Protein AF-A0A5J4X8M1-F1 (afdb_monomer_lite)

Organism: NCBI:txid222440

Foldseek 3Di:
DDWDDPDVVDTDDDDDDDDDPCPDDPVVVVVVQVVLVVVVVCCCPVPVVQFFDVVQWDWDDDDSNDTDIHGDDDPVCVVVRDTHTDD

Structure (mmCIF, N/CA/C/O backbone):
data_AF-A0A5J4X8M1-F1
#
_entry.id   AF-A0A5J4X8M1-F1
#
loop_
_atom_site.group_PDB
_atom_site.id
_atom_site.type_symbol
_atom_site.label_atom_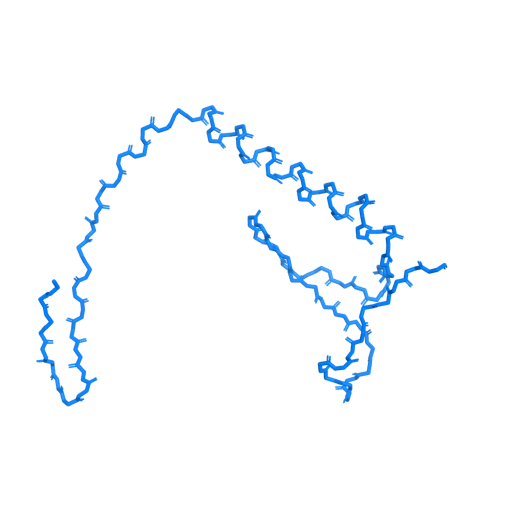id
_atom_site.label_alt_id
_atom_site.label_comp_id
_atom_site.label_asym_id
_atom_site.label_entity_id
_atom_site.label_seq_id
_atom_site.pdbx_PDB_ins_code
_atom_site.Cartn_x
_atom_site.Cartn_y
_atom_site.Cartn_z
_atom_site.occupancy
_atom_site.B_iso_or_equiv
_atom_site.auth_seq_id
_atom_site.auth_comp_id
_atom_site.auth_asym_id
_atom_site.auth_atom_id
_atom_site.pdbx_PDB_model_num
ATOM 1 N N . MET A 1 1 ? -1.718 -22.469 -31.701 1.00 54.88 1 MET A N 1
ATOM 2 C CA . MET A 1 1 ? -1.693 -23.347 -30.517 1.00 54.88 1 MET A CA 1
ATOM 3 C C . MET A 1 1 ? -1.958 -24.740 -31.029 1.00 54.88 1 MET A C 1
ATOM 5 O O . MET A 1 1 ? -2.894 -24.902 -31.799 1.00 54.88 1 MET A O 1
ATOM 9 N N . ASP A 1 2 ? -1.040 -25.659 -30.758 1.00 58.41 2 ASP A N 1
ATOM 10 C CA . ASP A 1 2 ? -1.098 -27.036 -31.247 1.00 58.41 2 ASP A CA 1
ATOM 11 C C . ASP A 1 2 ? -1.447 -27.894 -30.026 1.00 58.41 2 ASP A C 1
ATOM 13 O O . ASP A 1 2 ? -0.582 -28.194 -29.201 1.00 58.41 2 ASP A O 1
ATOM 17 N N . ASP A 1 3 ? -2.742 -28.133 -29.825 1.00 63.28 3 ASP A N 1
ATOM 18 C CA . ASP A 1 3 ? -3.263 -28.762 -28.612 1.00 63.28 3 ASP A CA 1
ATOM 19 C C . ASP A 1 3 ? -3.256 -30.283 -28.793 1.00 63.28 3 ASP A C 1
ATOM 21 O O . ASP A 1 3 ? -4.113 -30.865 -29.462 1.00 63.28 3 ASP A O 1
ATOM 25 N N . GLN A 1 4 ? -2.273 -30.954 -28.193 1.00 73.56 4 GLN A N 1
ATOM 26 C CA . GLN A 1 4 ? -2.216 -32.414 -28.204 1.00 73.56 4 GLN A CA 1
ATOM 27 C C . GLN A 1 4 ? -3.153 -32.963 -27.117 1.00 73.56 4 GLN A C 1
ATOM 29 O O . GLN A 1 4 ? -2.873 -32.840 -25.921 1.00 73.56 4 GLN A O 1
ATOM 34 N N . LYS A 1 5 ? -4.278 -33.574 -27.521 1.00 79.94 5 LYS A N 1
ATOM 35 C CA . LYS A 1 5 ? -5.212 -34.243 -26.596 1.00 79.94 5 LYS A CA 1
ATOM 36 C C . LYS A 1 5 ? -4.523 -35.463 -25.968 1.00 79.94 5 LYS A C 1
ATOM 38 O O . LYS A 1 5 ? -4.113 -36.376 -26.683 1.00 79.94 5 LYS A O 1
ATOM 43 N N . LEU A 1 6 ? -4.393 -35.468 -24.640 1.00 80.88 6 LEU A N 1
ATOM 44 C CA . LEU A 1 6 ? -3.773 -36.552 -23.863 1.00 80.88 6 LEU A CA 1
ATOM 45 C C . LEU A 1 6 ? -4.813 -37.508 -23.251 1.00 80.88 6 LEU A C 1
ATOM 47 O O . LEU A 1 6 ? -4.475 -38.647 -22.938 1.00 80.88 6 LEU A O 1
ATOM 51 N N . GLY A 1 7 ? -6.068 -37.071 -23.101 1.00 84.19 7 GLY A N 1
ATOM 52 C CA . GLY A 1 7 ? -7.175 -37.862 -22.552 1.00 84.19 7 GLY A CA 1
ATOM 53 C C . GLY A 1 7 ? -8.509 -37.119 -22.641 1.00 84.19 7 GLY A C 1
ATOM 54 O O . GLY A 1 7 ? -8.574 -36.043 -23.239 1.00 84.19 7 GLY A O 1
ATOM 55 N N . ASP A 1 8 ? -9.577 -37.676 -22.068 1.00 80.81 8 ASP A N 1
ATOM 56 C CA . ASP A 1 8 ? -10.851 -36.957 -21.954 1.00 80.81 8 ASP A CA 1
ATOM 57 C C . ASP A 1 8 ? -10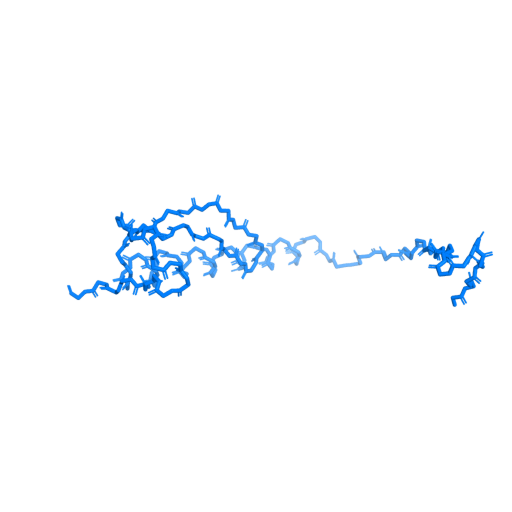.681 -35.754 -21.021 1.00 80.81 8 ASP A C 1
ATOM 59 O O . ASP A 1 8 ? -10.177 -35.883 -19.910 1.00 80.81 8 ASP A O 1
ATOM 63 N N . ASP A 1 9 ? -11.007 -34.571 -21.543 1.00 80.75 9 ASP A N 1
ATOM 64 C CA . ASP A 1 9 ? -10.826 -33.256 -20.916 1.00 80.75 9 ASP A CA 1
ATOM 65 C C . ASP A 1 9 ? -9.389 -32.879 -20.495 1.00 80.75 9 ASP A C 1
ATOM 67 O O . ASP A 1 9 ? -9.190 -31.896 -19.782 1.00 80.75 9 ASP A O 1
ATOM 71 N N . VAL A 1 10 ? -8.361 -33.590 -20.983 1.00 75.56 10 VAL A N 1
ATOM 72 C CA . VAL A 1 10 ? -6.946 -33.281 -20.701 1.00 75.56 10 VAL A CA 1
ATOM 73 C C . VAL A 1 10 ? -6.186 -32.962 -21.988 1.00 75.56 10 VAL A C 1
ATOM 75 O O . VAL A 1 10 ? -6.033 -33.808 -22.876 1.00 75.56 10 VAL A O 1
ATOM 78 N N . TYR A 1 11 ? -5.641 -31.746 -22.052 1.00 83.69 11 TYR A N 1
ATOM 79 C CA . TYR A 1 11 ? -4.890 -31.222 -23.194 1.00 83.69 11 TYR A CA 1
ATOM 80 C C . TYR A 1 11 ? -3.501 -30.759 -22.757 1.00 83.69 11 TYR A C 1
ATOM 82 O O . TYR A 1 11 ? -3.353 -30.076 -21.742 1.00 83.69 11 TYR A O 1
ATOM 90 N N . ALA A 1 12 ? -2.475 -31.118 -23.529 1.00 80.69 12 ALA A N 1
ATOM 91 C CA . ALA A 1 12 ? -1.145 -30.553 -23.352 1.00 80.69 12 ALA A CA 1
ATOM 92 C C . ALA A 1 12 ? -1.070 -29.191 -24.042 1.00 80.69 12 ALA A C 1
ATOM 94 O O . ALA A 1 12 ? -1.140 -29.109 -25.267 1.00 80.69 12 ALA A O 1
ATOM 95 N N . VAL A 1 13 ? -0.870 -28.133 -23.256 1.00 76.75 13 VAL A N 1
ATOM 96 C CA . VAL A 1 13 ? -0.595 -26.793 -23.781 1.00 76.75 13 VAL A CA 1
ATOM 97 C C . VAL A 1 13 ? 0.912 -26.590 -23.814 1.00 76.75 13 VAL A C 1
ATOM 99 O O . VAL A 1 13 ? 1.575 -26.519 -22.778 1.00 76.75 13 VAL A O 1
ATOM 102 N N . LYS A 1 14 ? 1.472 -26.491 -25.020 1.00 71.88 14 LYS A N 1
ATOM 103 C CA . LYS A 1 14 ? 2.884 -26.159 -25.208 1.00 71.88 14 LYS A CA 1
ATOM 104 C C . LYS A 1 14 ? 3.042 -24.642 -25.279 1.00 71.88 14 LYS A C 1
ATOM 106 O O . LYS A 1 14 ? 2.694 -24.025 -26.283 1.00 71.88 14 LYS A O 1
ATOM 111 N N . MET A 1 15 ? 3.584 -24.040 -24.222 1.00 75.56 15 MET A N 1
ATOM 112 C CA . MET A 1 15 ? 4.037 -22.649 -24.272 1.00 75.56 15 MET A CA 1
ATOM 113 C C . MET A 1 15 ? 5.378 -22.580 -25.004 1.00 75.56 15 MET A C 1
ATOM 115 O O . MET A 1 15 ? 6.336 -23.260 -24.635 1.00 75.56 15 MET A O 1
ATOM 119 N N . TYR A 1 16 ? 5.448 -21.760 -26.049 1.00 77.00 16 TYR A N 1
ATOM 120 C CA . TYR A 1 16 ? 6.718 -21.399 -26.666 1.00 77.00 16 TYR A CA 1
ATOM 121 C C . TYR A 1 16 ? 7.299 -20.216 -25.888 1.00 77.00 16 TYR A C 1
ATOM 123 O O . TYR A 1 16 ? 6.591 -19.226 -25.705 1.00 77.00 16 TYR A O 1
ATOM 131 N N . PRO A 1 17 ? 8.551 -20.293 -25.408 1.00 72.25 17 PRO A N 1
ATOM 132 C CA . PRO A 1 17 ? 9.183 -19.150 -24.773 1.00 72.25 17 PRO A CA 1
ATOM 133 C C . PRO A 1 17 ? 9.403 -18.066 -25.831 1.00 72.25 17 PRO A C 1
ATOM 135 O O . PRO A 1 17 ? 10.256 -18.201 -26.708 1.00 72.25 17 PRO A O 1
ATOM 138 N N . GLU A 1 18 ? 8.615 -16.999 -25.765 1.00 78.38 18 GLU A N 1
ATOM 139 C CA . GLU A 1 18 ? 8.868 -15.797 -26.549 1.00 78.38 18 GLU A CA 1
ATOM 140 C C . GLU A 1 18 ? 10.006 -15.008 -25.899 1.00 78.38 18 GLU A C 1
ATOM 142 O O . GLU A 1 18 ? 9.984 -14.696 -24.707 1.00 78.38 18 GLU A O 1
ATOM 147 N N . THR A 1 19 ? 11.035 -14.689 -26.680 1.00 73.88 19 THR A N 1
ATOM 148 C CA . THR A 1 19 ? 12.158 -13.880 -26.213 1.00 73.88 19 THR A CA 1
ATOM 149 C C . THR A 1 19 ? 11.865 -12.402 -26.449 1.00 73.88 19 THR A C 1
ATOM 151 O O . THR A 1 19 ? 11.965 -11.888 -27.561 1.00 73.88 19 THR A O 1
ATOM 154 N N . CYS A 1 20 ? 11.533 -11.681 -25.379 1.00 76.00 20 CYS A N 1
ATOM 155 C CA . CYS A 1 20 ? 11.504 -10.224 -25.402 1.00 76.00 20 CYS A CA 1
ATOM 156 C C . CYS A 1 20 ? 12.902 -9.682 -25.080 1.00 76.00 20 CYS A C 1
ATOM 158 O O . CYS A 1 20 ? 13.436 -9.910 -23.999 1.00 76.00 20 CYS A O 1
ATOM 160 N N . ALA A 1 21 ? 13.499 -8.933 -26.009 1.00 77.75 21 ALA A N 1
ATOM 161 C CA . ALA A 1 21 ? 14.831 -8.352 -25.827 1.00 77.75 21 ALA A CA 1
ATOM 162 C C . ALA A 1 21 ? 14.868 -7.149 -24.858 1.00 77.75 21 ALA A C 1
ATOM 164 O O . ALA A 1 21 ? 15.929 -6.547 -24.731 1.00 77.75 21 ALA A O 1
ATOM 165 N N . CYS A 1 22 ? 13.728 -6.764 -24.254 1.00 68.38 22 CYS A N 1
ATOM 166 C CA . CYS A 1 22 ? 13.549 -5.640 -23.320 1.00 68.38 22 CYS A CA 1
ATOM 167 C C . CYS A 1 22 ? 14.554 -4.494 -23.549 1.00 68.38 22 CYS A C 1
ATOM 169 O O . CYS A 1 22 ? 15.434 -4.249 -22.733 1.00 68.38 22 CYS A O 1
ATOM 171 N N . LYS A 1 23 ? 14.440 -3.795 -24.688 1.00 79.88 23 LYS A N 1
ATOM 172 C CA . LYS A 1 23 ? 15.404 -2.755 -25.115 1.00 79.88 23 LYS A CA 1
ATOM 173 C C . LYS A 1 23 ? 15.309 -1.444 -24.322 1.00 79.88 23 LYS A C 1
ATOM 175 O O . LYS A 1 23 ? 15.986 -0.475 -24.659 1.00 79.88 23 LYS A O 1
ATOM 180 N N . THR A 1 24 ? 14.438 -1.379 -23.319 1.00 80.94 24 THR A N 1
ATOM 181 C CA . THR A 1 24 ? 14.238 -0.182 -22.504 1.00 80.94 24 THR A CA 1
ATOM 182 C C . THR A 1 24 ? 15.522 0.126 -21.728 1.00 80.94 24 THR A C 1
ATOM 184 O O . THR A 1 24 ? 16.042 -0.766 -21.056 1.00 80.94 24 THR A O 1
ATOM 187 N N . PRO A 1 25 ? 16.055 1.362 -21.785 1.00 87.69 25 PRO A N 1
ATOM 188 C CA . PRO A 1 25 ? 17.247 1.718 -21.027 1.00 87.69 25 PRO A CA 1
ATOM 189 C C . PRO A 1 25 ? 17.043 1.480 -19.529 1.00 87.69 25 PRO A C 1
ATOM 191 O O . PRO A 1 25 ? 16.003 1.846 -18.979 1.00 87.69 25 PRO A O 1
ATOM 194 N N . LEU A 1 26 ? 18.059 0.934 -18.857 1.00 86.69 26 LEU A N 1
ATOM 195 C CA . LEU A 1 26 ? 17.997 0.604 -17.428 1.00 86.69 26 LEU A CA 1
ATOM 196 C C . LEU A 1 26 ? 17.585 1.816 -16.572 1.00 86.69 26 LEU A C 1
ATOM 198 O O . LEU A 1 26 ? 16.783 1.689 -15.654 1.00 86.69 26 LEU A O 1
ATOM 202 N N . ASN A 1 27 ? 18.054 3.011 -16.935 1.00 88.31 27 ASN A N 1
ATOM 203 C CA . ASN A 1 27 ? 17.714 4.264 -16.257 1.00 88.31 27 ASN A CA 1
ATOM 204 C C . ASN A 1 27 ? 16.209 4.573 -16.294 1.00 88.31 27 ASN A C 1
ATOM 206 O O . ASN A 1 27 ? 15.669 5.104 -15.328 1.00 88.31 27 ASN A O 1
ATOM 210 N N . VAL A 1 28 ? 15.526 4.236 -17.395 1.00 90.19 28 VAL A N 1
ATOM 211 C CA . VAL A 1 28 ? 14.074 4.429 -17.519 1.00 90.19 28 VAL A CA 1
ATOM 212 C C . VAL A 1 28 ? 13.346 3.450 -16.604 1.00 90.19 28 VAL A C 1
ATOM 214 O O . VAL A 1 28 ? 12.423 3.854 -15.906 1.00 90.19 28 VAL A O 1
ATOM 217 N N . ALA A 1 29 ? 13.792 2.191 -16.545 1.00 88.62 29 ALA A N 1
ATOM 218 C CA . ALA A 1 29 ? 13.222 1.202 -15.632 1.00 88.62 29 ALA A CA 1
ATOM 219 C C . ALA A 1 29 ? 13.384 1.620 -14.159 1.00 88.62 29 ALA A C 1
ATOM 221 O O . ALA A 1 29 ? 12.416 1.565 -13.404 1.00 88.62 29 ALA A O 1
ATOM 222 N N . TYR A 1 30 ? 14.567 2.113 -13.772 1.00 90.44 30 TYR A N 1
ATOM 223 C CA . TYR A 1 30 ? 14.802 2.660 -12.431 1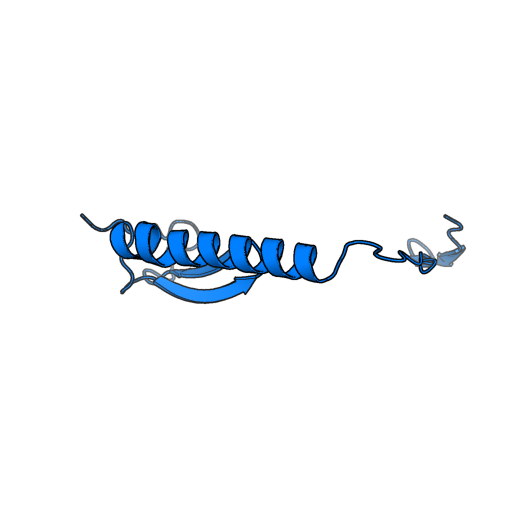.00 90.44 30 TYR A CA 1
ATOM 224 C C . TYR A 1 30 ? 13.887 3.844 -12.119 1.00 90.44 30 TYR A C 1
ATOM 226 O O . TYR A 1 30 ? 13.229 3.845 -11.084 1.00 90.44 30 TYR A O 1
ATOM 234 N N . PHE A 1 31 ? 13.791 4.819 -13.026 1.00 92.88 31 PHE A N 1
ATOM 235 C CA . PHE A 1 31 ? 12.952 5.997 -12.813 1.00 92.88 31 PHE A CA 1
ATOM 236 C C . PHE A 1 31 ? 11.468 5.640 -12.657 1.00 92.88 31 PHE A C 1
ATOM 238 O O . PHE A 1 31 ? 10.792 6.161 -11.771 1.00 92.88 31 PHE A O 1
ATOM 245 N N . VAL A 1 32 ? 10.960 4.731 -13.495 1.00 91.44 32 VAL A N 1
ATOM 246 C CA . VAL A 1 32 ? 9.568 4.265 -13.413 1.00 91.44 32 VAL A CA 1
ATOM 247 C C . VAL A 1 32 ? 9.314 3.561 -12.081 1.00 91.44 32 VAL A C 1
ATOM 249 O O . VAL A 1 32 ? 8.320 3.860 -11.420 1.00 91.44 32 VAL A O 1
ATOM 252 N N . LEU A 1 33 ? 10.223 2.675 -11.663 1.00 90.81 33 LEU A N 1
ATOM 253 C CA . LEU A 1 33 ? 10.097 1.942 -10.405 1.00 90.81 33 LEU A CA 1
ATOM 254 C C . LEU A 1 33 ? 10.152 2.873 -9.185 1.00 90.81 33 LEU A C 1
ATOM 256 O O . LEU A 1 33 ? 9.352 2.721 -8.263 1.00 90.81 33 LEU A O 1
ATOM 260 N N . ASP A 1 34 ? 11.059 3.847 -9.174 1.00 93.06 34 ASP A N 1
ATOM 261 C CA . ASP A 1 34 ? 11.184 4.798 -8.066 1.00 93.06 34 ASP A CA 1
ATOM 262 C C . ASP A 1 34 ? 9.972 5.728 -7.978 1.00 93.06 34 ASP A C 1
ATOM 264 O O . ASP A 1 34 ? 9.468 5.986 -6.883 1.00 93.06 34 ASP A O 1
ATOM 268 N N . ASN A 1 35 ? 9.440 6.173 -9.119 1.00 93.69 35 ASN A N 1
ATOM 269 C CA . ASN A 1 35 ? 8.206 6.950 -9.146 1.00 93.69 35 ASN A CA 1
ATOM 270 C C . ASN A 1 35 ? 7.012 6.124 -8.636 1.00 93.69 35 ASN A C 1
ATOM 272 O O . ASN A 1 35 ? 6.229 6.623 -7.829 1.00 93.69 35 ASN A O 1
ATOM 276 N N . ALA A 1 36 ? 6.887 4.856 -9.040 1.00 92.44 36 ALA A N 1
ATOM 277 C CA . ALA A 1 36 ? 5.839 3.968 -8.531 1.00 92.44 36 ALA A CA 1
ATOM 278 C C . ALA A 1 36 ? 5.931 3.802 -7.004 1.00 92.44 36 ALA A C 1
ATOM 280 O O . ALA A 1 36 ? 4.941 4.002 -6.299 1.00 92.44 36 ALA A O 1
ATOM 281 N N . LYS A 1 37 ? 7.137 3.553 -6.474 1.00 91.69 37 LYS A N 1
ATOM 282 C CA . LYS A 1 37 ? 7.382 3.480 -5.024 1.00 91.69 37 LYS A CA 1
ATOM 283 C C . LYS A 1 37 ? 7.030 4.782 -4.310 1.00 91.69 37 LYS A C 1
ATOM 285 O O . LYS A 1 37 ? 6.436 4.737 -3.234 1.00 91.69 37 LYS A O 1
ATOM 290 N N . TYR A 1 38 ? 7.364 5.934 -4.893 1.00 94.06 38 TYR A N 1
ATOM 291 C CA . TYR A 1 38 ? 7.008 7.232 -4.323 1.00 94.06 38 TYR A CA 1
ATOM 292 C C . TYR A 1 38 ? 5.492 7.371 -4.162 1.00 94.06 38 TYR A C 1
ATOM 294 O O . TYR A 1 38 ? 5.026 7.701 -3.072 1.00 94.06 38 TYR A O 1
ATOM 302 N N . TRP A 1 39 ? 4.717 7.070 -5.207 1.00 93.69 39 TRP A N 1
ATOM 303 C CA . TRP A 1 39 ? 3.256 7.145 -5.143 1.00 93.69 39 TRP A CA 1
ATOM 304 C C . TRP A 1 39 ? 2.659 6.140 -4.164 1.00 93.69 39 TRP A C 1
ATOM 306 O O . TRP A 1 39 ? 1.758 6.502 -3.407 1.00 93.69 39 TRP A O 1
ATOM 316 N N . TYR A 1 40 ? 3.201 4.925 -4.122 1.00 92.62 40 TYR A N 1
ATOM 317 C CA . TYR A 1 40 ? 2.775 3.887 -3.191 1.00 92.62 40 TYR A CA 1
ATOM 318 C C . TYR A 1 40 ? 2.959 4.327 -1.729 1.00 92.62 40 TYR A C 1
ATOM 320 O O . TYR A 1 40 ? 2.016 4.312 -0.936 1.00 92.62 40 TYR A O 1
ATOM 328 N N . LEU A 1 41 ? 4.152 4.819 -1.379 1.00 91.81 41 LEU A N 1
ATOM 329 C CA . LEU A 1 41 ? 4.433 5.327 -0.034 1.00 91.81 41 LEU A CA 1
ATOM 330 C C . LEU A 1 41 ? 3.616 6.587 0.271 1.00 91.81 41 LEU A C 1
ATOM 332 O O . LEU A 1 41 ? 3.091 6.726 1.373 1.00 91.81 41 LEU A O 1
ATOM 336 N N . ASN A 1 42 ? 3.462 7.492 -0.697 1.00 94.62 42 ASN A N 1
ATOM 337 C CA . ASN A 1 42 ? 2.645 8.689 -0.534 1.00 94.62 42 ASN A CA 1
ATOM 338 C C . ASN A 1 42 ? 1.187 8.325 -0.210 1.00 94.62 42 ASN A C 1
ATOM 340 O O . ASN A 1 42 ? 0.609 8.881 0.721 1.00 94.62 42 ASN A O 1
ATOM 344 N N . PHE A 1 43 ? 0.607 7.352 -0.912 1.00 92.56 43 PHE A N 1
ATOM 345 C CA . PHE A 1 43 ? -0.741 6.870 -0.625 1.00 92.56 43 PHE A CA 1
ATOM 346 C C . PHE A 1 43 ? -0.850 6.286 0.792 1.00 92.56 43 PHE A C 1
ATOM 348 O O . PHE A 1 43 ? -1.756 6.653 1.538 1.00 92.56 43 PHE A O 1
ATOM 355 N N . ILE A 1 44 ? 0.104 5.456 1.222 1.00 91.00 44 ILE A N 1
ATOM 356 C CA . ILE A 1 44 ? 0.076 4.874 2.574 1.00 91.00 44 ILE A CA 1
ATOM 357 C C . ILE A 1 44 ? 0.237 5.955 3.653 1.00 91.00 44 ILE A C 1
ATOM 359 O O . ILE A 1 44 ? -0.605 6.095 4.539 1.00 91.00 44 ILE A O 1
ATOM 363 N N . TYR A 1 45 ? 1.291 6.764 3.587 1.00 91.88 45 TYR A N 1
ATOM 364 C CA . TYR A 1 45 ? 1.604 7.695 4.672 1.00 91.88 45 TYR A CA 1
ATOM 365 C C . TYR A 1 45 ? 0.726 8.948 4.672 1.00 91.88 45 TYR A C 1
ATOM 367 O O . TYR A 1 45 ? 0.360 9.435 5.744 1.00 91.88 45 TYR A O 1
ATOM 375 N N . ASN A 1 46 ? 0.392 9.495 3.500 1.00 94.44 46 ASN A N 1
ATOM 376 C CA . ASN A 1 46 ? -0.340 10.759 3.417 1.00 94.44 46 ASN A CA 1
ATOM 377 C C . ASN A 1 46 ? -1.848 10.599 3.254 1.00 94.44 46 ASN A C 1
ATOM 379 O O . ASN A 1 46 ? -2.554 11.548 3.597 1.00 94.44 46 ASN A O 1
ATOM 383 N N . PHE A 1 47 ? -2.336 9.449 2.788 1.00 92.25 47 PHE A N 1
ATOM 384 C CA . PHE A 1 47 ? -3.766 9.153 2.739 1.00 92.25 47 PHE A CA 1
ATOM 385 C C . PHE A 1 47 ? -4.151 8.109 3.791 1.00 92.25 47 PHE A C 1
ATOM 387 O O . PHE A 1 47 ? -4.847 8.465 4.740 1.00 92.25 47 PHE A O 1
ATOM 394 N N . MET A 1 48 ? -3.655 6.868 3.704 1.00 91.75 48 MET A N 1
ATOM 395 C CA . MET A 1 48 ? -4.134 5.774 4.564 1.00 91.75 48 MET A CA 1
ATOM 396 C C . MET A 1 48 ? -3.955 6.079 6.055 1.00 91.75 48 MET A C 1
ATOM 398 O O . MET A 1 48 ? -4.931 6.058 6.796 1.00 91.75 48 MET A O 1
ATOM 402 N N . ASN A 1 49 ? -2.749 6.461 6.487 1.00 90.69 49 ASN A N 1
ATOM 403 C CA . ASN A 1 49 ? -2.465 6.743 7.901 1.00 90.69 49 ASN A CA 1
ATOM 404 C C . ASN A 1 49 ? -3.260 7.927 8.475 1.00 90.69 49 ASN A C 1
ATOM 406 O O . ASN A 1 49 ? -3.388 8.052 9.694 1.00 90.69 49 ASN A O 1
ATOM 410 N N . LYS A 1 50 ? -3.737 8.839 7.619 1.00 91.81 50 LYS A N 1
ATOM 411 C CA . LYS A 1 50 ? -4.532 9.999 8.046 1.00 91.81 50 LYS A CA 1
ATOM 412 C C . LYS A 1 50 ? -6.023 9.697 8.030 1.00 91.81 50 LYS A C 1
ATOM 414 O O . LYS A 1 50 ? -6.742 10.186 8.893 1.00 91.81 50 LYS A O 1
ATOM 419 N N . CYS A 1 51 ? -6.474 8.926 7.046 1.00 90.88 51 CYS A N 1
ATOM 420 C CA . CYS A 1 51 ? -7.884 8.656 6.815 1.00 90.88 51 CYS A CA 1
ATOM 421 C C . CYS A 1 51 ? -8.383 7.416 7.556 1.00 90.88 51 CYS A C 1
ATOM 423 O O . CYS A 1 51 ? -9.560 7.382 7.894 1.00 90.88 51 CYS A O 1
ATOM 425 N N . PHE A 1 52 ? -7.535 6.424 7.823 1.00 90.56 52 PHE A N 1
ATOM 426 C CA . PHE A 1 52 ? -7.932 5.159 8.440 1.00 90.56 52 PHE A CA 1
ATOM 427 C C . PHE A 1 52 ? -7.388 4.988 9.855 1.00 90.56 52 PHE A C 1
ATOM 429 O O . PHE A 1 52 ? -6.361 5.554 10.239 1.00 90.56 52 PHE A O 1
ATOM 436 N N . ASP A 1 53 ? -8.098 4.176 10.633 1.00 90.81 53 ASP A N 1
ATOM 437 C CA . ASP A 1 53 ? -7.639 3.727 11.938 1.00 90.81 53 ASP A CA 1
ATOM 438 C C . ASP A 1 53 ? -6.574 2.627 11.794 1.00 90.81 53 ASP A C 1
ATOM 440 O O . ASP A 1 53 ? -6.875 1.444 11.616 1.00 90.81 53 ASP A O 1
ATOM 444 N N . MET A 1 54 ? -5.306 3.034 11.864 1.00 89.12 54 MET A N 1
ATOM 445 C CA . MET A 1 54 ? -4.159 2.131 11.743 1.00 89.12 54 MET A CA 1
ATOM 446 C C . MET A 1 54 ? -3.999 1.181 12.936 1.00 89.12 54 MET A C 1
ATOM 448 O O . MET A 1 54 ? -3.309 0.179 12.795 1.00 89.12 54 MET A O 1
ATOM 452 N N . ASP A 1 55 ? -4.665 1.421 14.073 1.00 90.69 55 ASP A N 1
ATOM 453 C CA . ASP A 1 55 ? -4.685 0.452 15.181 1.00 90.69 55 ASP A CA 1
ATOM 454 C C . ASP A 1 55 ? -5.571 -0.758 14.843 1.00 90.69 55 ASP A C 1
ATOM 456 O O . ASP A 1 55 ? -5.443 -1.835 15.433 1.00 90.69 55 ASP A O 1
ATOM 460 N N . LYS A 1 56 ? -6.470 -0.594 13.864 1.00 90.25 56 LYS A N 1
ATOM 461 C CA . LYS A 1 56 ? -7.346 -1.650 13.356 1.00 90.25 56 LYS A CA 1
ATOM 462 C C . LYS A 1 56 ? -6.827 -2.320 12.089 1.00 90.25 56 LYS A C 1
ATOM 464 O O . LYS A 1 56 ? -7.343 -3.389 11.756 1.00 90.25 56 LYS A O 1
ATOM 469 N N . LEU A 1 57 ? -5.841 -1.729 11.412 1.00 90.56 57 LEU A N 1
ATOM 470 C CA . LEU A 1 57 ? -5.283 -2.208 10.149 1.00 90.56 57 LEU A CA 1
ATOM 471 C C . LEU A 1 57 ? -3.848 -2.699 10.311 1.00 90.56 57 LEU A C 1
ATOM 473 O O . LEU A 1 57 ? -2.961 -1.947 10.699 1.00 90.56 57 LEU A O 1
ATOM 477 N N . HIS A 1 58 ? -3.599 -3.945 9.918 1.00 90.56 58 HIS A N 1
ATOM 478 C CA . HIS A 1 58 ? -2.260 -4.523 9.907 1.00 90.56 58 HIS A CA 1
ATOM 479 C C . HIS A 1 58 ? -1.820 -4.816 8.473 1.00 90.56 58 HIS A C 1
ATOM 481 O O . HIS A 1 58 ? -2.501 -5.536 7.743 1.00 90.56 58 HIS A O 1
ATOM 487 N N . PHE A 1 59 ? -0.677 -4.266 8.064 1.00 90.62 59 PHE A N 1
ATOM 488 C CA . PHE A 1 59 ? -0.100 -4.546 6.750 1.00 90.62 59 PHE A CA 1
ATOM 489 C C . PHE A 1 59 ? 0.339 -6.011 6.672 1.00 90.62 59 PHE A C 1
ATOM 491 O O . PHE A 1 59 ? 1.040 -6.493 7.561 1.00 90.62 59 PHE A O 1
ATOM 498 N N . VAL A 1 60 ? -0.083 -6.724 5.629 1.00 93.31 60 VAL A N 1
ATOM 499 C CA . VAL A 1 60 ? 0.270 -8.138 5.429 1.00 93.31 60 VAL A CA 1
ATOM 500 C C . VAL A 1 60 ? 1.350 -8.251 4.366 1.00 93.31 60 VAL A C 1
ATOM 502 O O . VAL A 1 60 ? 2.439 -8.751 4.632 1.00 93.31 60 VAL A O 1
ATOM 505 N N . GLU A 1 61 ? 1.050 -7.755 3.173 1.00 92.81 61 GLU A N 1
ATOM 506 C CA . GLU A 1 61 ? 1.918 -7.844 2.006 1.00 92.81 61 GLU A CA 1
ATOM 507 C C . GLU A 1 61 ? 1.564 -6.726 1.027 1.00 92.81 61 GLU A C 1
ATOM 509 O O . GLU A 1 61 ? 0.441 -6.227 1.020 1.00 92.81 61 GLU A O 1
ATOM 514 N N . GLY A 1 62 ? 2.512 -6.330 0.188 1.00 88.00 62 GLY A N 1
ATOM 515 C CA . GLY A 1 62 ? 2.250 -5.450 -0.941 1.00 88.00 62 GLY A CA 1
ATOM 516 C C . GLY A 1 62 ? 3.088 -5.851 -2.142 1.00 88.00 62 GLY A C 1
ATOM 517 O O . GLY A 1 62 ? 4.216 -6.313 -1.981 1.00 88.00 62 GLY A O 1
ATOM 518 N N . ASP A 1 63 ? 2.520 -5.647 -3.323 1.00 86.88 63 ASP A N 1
ATOM 519 C CA . ASP A 1 63 ? 3.170 -5.793 -4.623 1.00 86.88 63 ASP A CA 1
ATOM 520 C C . ASP A 1 63 ? 3.197 -4.420 -5.331 1.00 86.88 63 ASP A C 1
ATOM 522 O O . A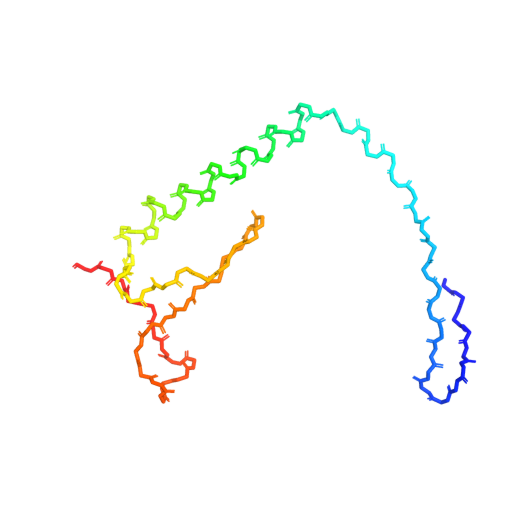SP A 1 63 ? 2.836 -3.391 -4.757 1.00 86.88 63 ASP A O 1
ATOM 526 N N . THR A 1 64 ? 3.650 -4.396 -6.581 1.00 81.38 64 THR A N 1
ATOM 527 C CA . THR A 1 64 ? 3.949 -3.229 -7.417 1.00 81.38 64 THR A CA 1
ATOM 528 C C . THR A 1 64 ? 2.868 -2.145 -7.369 1.00 81.38 64 THR A C 1
ATOM 530 O O . THR A 1 64 ? 3.197 -0.960 -7.314 1.00 81.38 64 THR A O 1
ATOM 533 N N . ASP A 1 65 ? 1.593 -2.527 -7.370 1.00 84.31 65 ASP A N 1
ATOM 534 C CA . ASP A 1 65 ? 0.442 -1.621 -7.409 1.00 84.31 65 ASP A CA 1
ATOM 535 C C . ASP A 1 65 ? -0.695 -2.017 -6.448 1.00 84.31 65 ASP A C 1
ATOM 537 O O . ASP A 1 65 ? -1.783 -1.441 -6.503 1.00 84.31 65 ASP A O 1
ATOM 541 N N . SER A 1 66 ? -0.461 -2.972 -5.545 1.00 89.44 66 SER A N 1
ATOM 542 C CA . SER A 1 66 ? -1.492 -3.499 -4.646 1.00 89.44 66 SER A CA 1
ATOM 543 C C . SER A 1 66 ? -0.958 -3.788 -3.247 1.00 89.44 66 SER A C 1
ATOM 545 O O . SER A 1 66 ? 0.237 -3.973 -3.038 1.00 89.44 66 SER A O 1
ATOM 547 N N . ALA A 1 67 ? -1.860 -3.801 -2.267 1.00 90.75 67 ALA A N 1
ATOM 548 C CA . ALA A 1 67 ? -1.533 -4.021 -0.866 1.00 90.75 67 ALA A CA 1
ATOM 549 C C . ALA A 1 67 ? -2.629 -4.840 -0.183 1.00 90.75 67 ALA A C 1
ATOM 551 O O . ALA A 1 67 ? -3.813 -4.516 -0.300 1.00 90.75 67 ALA A O 1
ATOM 552 N N . TYR A 1 68 ? -2.232 -5.847 0.583 1.00 91.44 68 TYR A N 1
ATOM 553 C CA . TYR A 1 68 ? -3.097 -6.642 1.440 1.00 91.44 68 TYR A CA 1
ATOM 554 C C . TYR A 1 68 ? -2.989 -6.160 2.885 1.00 91.44 68 TYR A C 1
ATOM 556 O O . TYR A 1 68 ? -1.901 -6.046 3.457 1.00 91.44 68 TYR A O 1
ATOM 564 N N . TRP A 1 69 ? -4.148 -5.907 3.484 1.00 91.06 69 TRP A N 1
ATOM 565 C CA . TRP A 1 69 ? -4.280 -5.451 4.861 1.00 91.06 69 TRP A CA 1
ATOM 566 C C . TRP A 1 69 ? -5.250 -6.358 5.604 1.00 91.06 69 TRP A C 1
ATOM 568 O O . TRP A 1 69 ? -6.331 -6.667 5.103 1.00 91.06 69 TRP A O 1
ATOM 578 N N . ALA A 1 70 ? -4.876 -6.757 6.813 1.00 90.44 70 ALA A N 1
ATOM 579 C CA . ALA A 1 70 ? -5.782 -7.414 7.737 1.00 90.44 70 ALA A CA 1
ATOM 580 C C . ALA A 1 70 ? -6.554 -6.348 8.521 1.00 90.44 70 ALA A C 1
ATOM 582 O O . ALA A 1 70 ? -5.963 -5.407 9.053 1.00 90.44 70 ALA A O 1
ATOM 583 N N . VAL A 1 71 ? -7.876 -6.506 8.591 1.00 90.25 71 VAL A N 1
ATOM 584 C CA . VAL A 1 71 ? -8.777 -5.613 9.327 1.00 90.25 71 VAL A CA 1
ATOM 585 C C . VAL A 1 71 ? -9.220 -6.322 10.599 1.00 90.25 71 VAL A C 1
ATOM 587 O O . VAL A 1 71 ? -9.810 -7.398 10.532 1.00 90.25 71 VAL A O 1
ATOM 590 N N . SER A 1 72 ? -8.954 -5.732 11.761 1.00 89.44 72 SER A N 1
ATOM 591 C CA . SER A 1 72 ? -9.397 -6.297 13.038 1.00 89.44 72 SER A CA 1
ATOM 592 C C . SER A 1 72 ? -10.842 -5.911 13.373 1.00 89.44 72 SER A C 1
ATOM 594 O O . SER A 1 72 ? -11.286 -4.786 13.128 1.00 89.44 72 SER A O 1
ATOM 596 N N . GLY A 1 73 ? -11.568 -6.845 13.989 1.00 88.81 73 GLY A N 1
ATOM 597 C CA . GLY A 1 73 ? -12.896 -6.643 14.566 1.00 88.81 73 GLY A CA 1
ATOM 598 C C . GLY A 1 73 ? -13.617 -7.960 14.816 1.00 88.81 73 GLY A C 1
ATOM 599 O O . GLY A 1 73 ? -13.039 -8.823 15.463 1.00 88.81 73 GLY A O 1
ATOM 600 N N . ASP A 1 74 ? -14.872 -8.091 14.387 1.00 89.69 74 ASP A N 1
ATOM 601 C CA . ASP A 1 74 ? -15.700 -9.255 14.723 1.00 89.69 74 ASP A CA 1
ATOM 602 C C . ASP A 1 74 ? -15.453 -10.409 13.743 1.00 89.69 74 ASP A C 1
ATOM 604 O O . ASP A 1 74 ? -15.7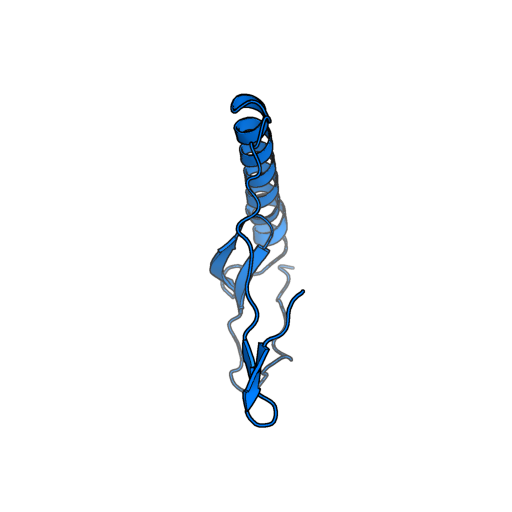12 -10.298 12.545 1.00 89.69 74 ASP A O 1
ATOM 608 N N . GLU A 1 75 ? -14.997 -11.544 14.272 1.00 87.12 75 GLU A N 1
ATOM 609 C CA . GLU A 1 75 ? -14.759 -12.777 13.513 1.00 87.12 75 GLU A CA 1
ATOM 610 C C . GLU A 1 75 ? -16.019 -13.267 12.779 1.00 87.12 75 GLU A C 1
ATOM 612 O O . GLU A 1 75 ? -15.922 -13.879 11.714 1.00 87.12 75 GLU A O 1
ATOM 617 N N . ASN A 1 76 ? -17.211 -12.949 13.296 1.00 92.38 76 ASN A N 1
ATOM 618 C CA . ASN A 1 76 ? -18.489 -13.338 12.697 1.00 92.38 76 ASN A CA 1
ATOM 619 C C . ASN A 1 76 ? -18.993 -12.347 11.639 1.00 92.38 76 ASN A C 1
ATOM 621 O O . ASN A 1 76 ? -19.937 -12.659 10.908 1.00 92.38 76 ASN A O 1
ATOM 625 N N . ALA A 1 77 ? -18.395 -11.156 11.531 1.00 88.25 77 ALA A N 1
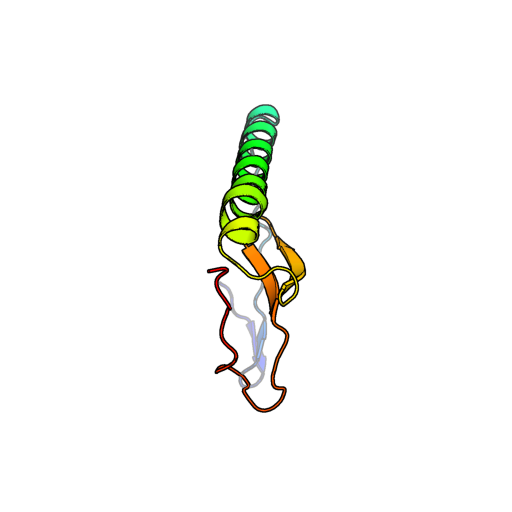ATOM 626 C CA . ALA A 1 77 ? -18.825 -10.154 10.557 1.00 88.25 77 ALA A CA 1
ATOM 627 C C . ALA A 1 77 ? -18.467 -10.555 9.116 1.00 88.25 77 ALA A C 1
ATOM 629 O O . ALA A 1 77 ? -19.148 -10.138 8.170 1.00 88.25 77 ALA A O 1
ATOM 630 N N . GLY A 1 78 ? -17.424 -11.374 8.932 1.00 86.12 78 GLY A N 1
ATOM 631 C CA . GLY A 1 78 ? -16.936 -11.786 7.617 1.00 86.12 78 GLY A CA 1
ATOM 632 C C . GLY A 1 78 ? -16.680 -10.576 6.711 1.00 86.12 78 GLY A C 1
ATOM 633 O O . GLY A 1 78 ? -16.046 -9.606 7.113 1.00 86.12 78 GLY A O 1
ATOM 634 N N . ILE A 1 79 ? -17.240 -10.587 5.497 1.00 84.44 79 ILE A N 1
ATOM 635 C CA . ILE A 1 79 ? -17.085 -9.482 4.529 1.00 84.44 79 ILE A CA 1
ATOM 636 C C . ILE A 1 79 ? -17.777 -8.172 4.943 1.00 84.44 79 ILE A C 1
ATOM 638 O O . ILE A 1 79 ? -17.585 -7.152 4.287 1.00 84.44 79 ILE A O 1
ATOM 642 N N . LYS A 1 80 ? -18.610 -8.181 5.994 1.00 86.06 80 LYS A N 1
ATOM 643 C CA . LYS A 1 80 ? -19.262 -6.969 6.520 1.00 86.06 80 LYS A CA 1
ATOM 644 C C . LYS A 1 80 ? -18.368 -6.194 7.489 1.00 86.06 80 LYS A C 1
ATOM 646 O O . LYS A 1 80 ? -18.786 -5.155 7.989 1.00 86.06 80 LYS A O 1
ATOM 651 N N . GLN A 1 81 ? -17.170 -6.698 7.774 1.00 84.94 81 GLN A N 1
ATOM 652 C CA . GLN A 1 81 ? -16.167 -6.009 8.573 1.00 84.94 81 GLN A CA 1
ATOM 653 C C . GLN A 1 81 ? -15.741 -4.714 7.855 1.00 84.94 81 GLN A C 1
ATOM 655 O O . GLN A 1 81 ? -15.128 -4.755 6.790 1.00 84.94 81 GLN A O 1
ATOM 660 N N . TYR A 1 82 ? -16.104 -3.555 8.410 1.00 78.50 82 TYR A N 1
ATOM 661 C CA . TYR A 1 82 ? -15.870 -2.259 7.768 1.00 78.50 82 TYR A CA 1
ATOM 662 C C . TYR A 1 82 ? -14.456 -1.723 8.018 1.00 78.50 82 TYR A C 1
ATOM 664 O O . TYR A 1 82 ? -13.885 -1.894 9.096 1.00 78.50 82 TYR A O 1
ATOM 672 N N . LEU A 1 83 ? -13.937 -0.988 7.032 1.00 76.12 83 LEU A N 1
ATOM 673 C CA . LEU A 1 83 ? -12.793 -0.096 7.199 1.00 76.12 83 LEU A CA 1
ATOM 674 C C . LEU A 1 83 ? -13.226 1.110 8.040 1.00 76.12 83 LEU A C 1
ATOM 676 O O . LEU A 1 83 ? -14.131 1.850 7.653 1.00 76.12 83 LEU A O 1
ATOM 680 N N . LEU A 1 84 ? -12.595 1.298 9.198 1.00 71.44 84 LEU A N 1
ATOM 681 C CA . LEU A 1 84 ? -12.883 2.423 10.083 1.00 71.44 84 LEU A CA 1
ATOM 682 C C . LEU A 1 84 ? -12.069 3.640 9.643 1.00 71.44 84 LEU A C 1
ATOM 684 O O . LEU A 1 84 ? -10.837 3.609 9.624 1.00 71.44 84 LEU A O 1
ATOM 688 N N . PHE A 1 85 ? -12.772 4.712 9.286 1.00 75.69 85 PHE A N 1
ATOM 689 C CA . PHE A 1 85 ? -12.158 6.013 9.062 1.00 75.69 85 PHE A CA 1
ATOM 690 C C . PHE A 1 85 ? -11.859 6.683 10.406 1.00 75.69 85 PHE A C 1
ATOM 692 O O . PHE A 1 85 ? -12.660 6.593 11.339 1.00 75.69 85 PHE A O 1
ATOM 699 N N . ARG A 1 86 ? -10.723 7.378 10.499 1.00 69.56 86 ARG A N 1
ATOM 700 C CA . ARG A 1 86 ? -10.459 8.297 11.609 1.00 69.56 86 ARG A CA 1
ATOM 701 C C . ARG A 1 86 ? -11.377 9.513 11.462 1.00 69.56 86 ARG A C 1
ATOM 703 O O . ARG A 1 86 ? -11.328 10.189 10.435 1.00 69.56 86 ARG A O 1
ATOM 710 N N . TYR A 1 87 ? -12.194 9.768 12.483 1.00 58.06 87 TYR A N 1
ATOM 711 C CA . TYR A 1 87 ? -12.911 11.030 12.687 1.00 58.06 87 TYR A CA 1
ATOM 712 C C . TYR A 1 87 ? -12.214 11.843 13.773 1.00 58.06 87 TYR A C 1
ATOM 714 O O . TYR A 1 87 ? -11.799 11.224 14.780 1.00 58.06 87 TYR A O 1
#

pLDDT: mean 84.79, std 8.91, range [54.88, 94.62]

Radius of gyration: 21.94 Å; chains: 1; bounding box: 37×49×46 Å

Secondary structure (DSSP, 8-state):
---EEEETTEEE-----------S-HHHHHHHHHHHHHHHHHIIIIIIHHHB-TTTEEEEEE-SS-EEEEE-S-TTTGGG-PPPBP-

Sequence (87 aa):
MDDQKLGDDVYAVKMYPETCACKTPLNVAYFVLDNAKYWYLNFIYNFMNKCFDMDKLHFVEGDTDSAYWAVSGDENAGIKQYLLFRY